Protein AF-A0AA88YXQ6-F1 (afdb_monomer)

pLDDT: mean 79.02, std 13.12, range [37.38, 92.94]

Organism: Pinctada imbricata (NCBI:txid66713)

Solvent-accessible surface area (backbone atoms only — not comparable to full-atom values): 5060 Å² total; per-residue (Å²): 133,83,81,77,82,76,74,61,89,85,57,58,67,65,61,52,39,60,73,45,24,87,82,35,61,72,56,29,55,51,48,51,59,58,70,70,51,73,96,58,66,60,69,58,51,54,50,51,52,52,45,50,52,53,42,75,74,72,47,102,78,69,55,71,76,54,51,55,52,51,51,52,52,56,63,65,66,67,76,118

Sequence (80 aa):
MYKRDRVDPEVDPLEWWKTYSSKYPRLSVLAHRYLAVPGTSVPSERIFSTAGLILTKLRNRLSPSCVDKIIFLNKNKLSE

Radius of gyration: 19.63 Å; Cα contacts (8 Å, |Δi|>4): 23; chains: 1; bounding box: 56×22×43 Å

InterPro domains:
  IPR008906 HAT, C-terminal dimerisation domain [PF05699] (8-76)
  IPR012337 Ribonuclease H-like superfamily [SSF53098] (6-76)

Structure (mmCIF, N/CA/C/O backbone):
data_AF-A0AA88YXQ6-F1
#
_entry.id   AF-A0AA88YXQ6-F1
#
loop_
_atom_site.group_PDB
_atom_site.id
_atom_site.type_symbol
_atom_site.label_atom_id
_atom_site.label_alt_id
_atom_site.label_comp_id
_atom_site.label_asym_id
_atom_site.label_entity_id
_atom_site.label_seq_id
_atom_site.pdbx_PDB_ins_code
_atom_site.Cartn_x
_atom_site.Cartn_y
_atom_site.Cartn_z
_atom_site.occupancy
_atom_site.B_iso_or_equiv
_atom_site.auth_seq_id
_atom_site.auth_comp_id
_atom_site.auth_asym_id
_atom_site.auth_atom_id
_atom_site.pdbx_PDB_model_num
ATOM 1 N N . MET A 1 1 ? 30.258 -1.156 -21.144 1.00 41.44 1 MET A N 1
ATOM 2 C CA . MET A 1 1 ? 30.025 -0.260 -19.988 1.00 41.44 1 MET A CA 1
ATOM 3 C C . MET A 1 1 ? 28.545 0.095 -19.944 1.00 41.44 1 MET A C 1
ATOM 5 O O . MET A 1 1 ? 28.090 0.805 -20.828 1.00 41.44 1 MET A O 1
ATOM 9 N N . TYR A 1 2 ? 27.780 -0.422 -18.981 1.00 44.16 2 TYR A N 1
ATOM 10 C CA . TYR A 1 2 ? 26.388 0.002 -18.791 1.00 44.16 2 TYR A CA 1
ATOM 11 C C . TYR A 1 2 ? 26.382 1.391 -18.144 1.00 44.16 2 TYR A C 1
ATOM 13 O O . TYR A 1 2 ? 26.844 1.539 -17.011 1.00 44.16 2 TYR A O 1
ATOM 21 N N . LYS A 1 3 ? 25.892 2.411 -18.860 1.00 51.84 3 LYS A N 1
ATOM 22 C CA . LYS A 1 3 ? 25.548 3.703 -18.253 1.00 51.84 3 LYS A CA 1
ATOM 23 C C . LYS A 1 3 ? 24.464 3.430 -17.211 1.00 51.84 3 LYS A C 1
ATOM 25 O O . LYS A 1 3 ? 23.366 3.006 -17.554 1.00 51.84 3 LYS A O 1
ATOM 30 N N . ARG A 1 4 ? 24.802 3.595 -15.933 1.00 60.19 4 ARG A N 1
ATOM 31 C CA . ARG A 1 4 ? 23.814 3.610 -14.856 1.00 60.19 4 ARG A CA 1
ATOM 32 C C . ARG A 1 4 ? 23.168 4.985 -14.883 1.00 60.19 4 ARG A C 1
ATOM 34 O O . ARG A 1 4 ? 23.735 5.917 -14.321 1.00 60.19 4 ARG A O 1
ATOM 41 N N . ASP A 1 5 ? 22.024 5.097 -15.545 1.00 64.31 5 ASP A N 1
ATOM 42 C CA . ASP A 1 5 ? 21.119 6.215 -15.300 1.00 64.31 5 ASP A CA 1
ATOM 43 C C . ASP A 1 5 ? 20.676 6.093 -13.838 1.00 64.31 5 ASP A C 1
ATOM 45 O O . ASP A 1 5 ? 19.908 5.201 -13.471 1.00 64.31 5 ASP A O 1
ATOM 49 N N . ARG A 1 6 ? 21.292 6.893 -12.963 1.00 64.25 6 ARG A N 1
ATOM 50 C CA . ARG A 1 6 ? 20.907 6.956 -11.556 1.00 64.25 6 ARG A CA 1
ATOM 51 C C . ARG A 1 6 ? 19.626 7.772 -11.497 1.00 64.25 6 ARG A C 1
ATOM 53 O O . ARG A 1 6 ? 19.623 8.923 -11.915 1.00 64.25 6 ARG A O 1
ATOM 60 N N . VAL A 1 7 ? 18.551 7.154 -11.025 1.00 68.94 7 VAL A N 1
ATOM 61 C CA . VAL A 1 7 ? 17.331 7.879 -10.669 1.00 68.94 7 VAL A CA 1
ATOM 62 C C . VAL A 1 7 ? 17.634 8.654 -9.391 1.00 68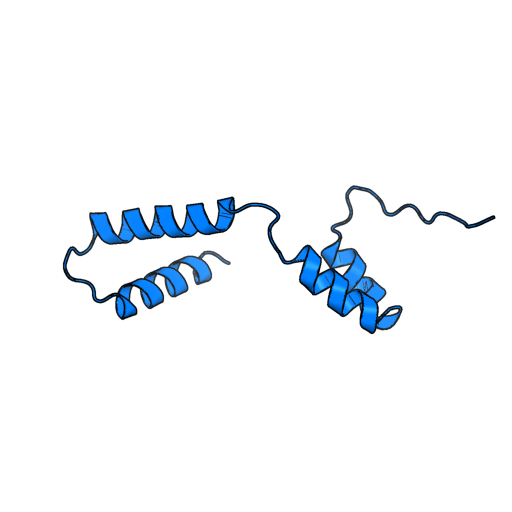.94 7 VAL A C 1
ATOM 64 O O . VAL A 1 7 ? 18.206 8.079 -8.460 1.00 68.94 7 VAL A O 1
ATOM 67 N N . ASP A 1 8 ? 17.310 9.946 -9.375 1.00 78.50 8 ASP A N 1
ATOM 68 C CA . ASP A 1 8 ? 17.432 10.774 -8.178 1.00 78.50 8 ASP A CA 1
ATOM 69 C C . ASP A 1 8 ? 16.654 10.129 -7.020 1.00 78.50 8 ASP A C 1
ATOM 71 O O . ASP A 1 8 ? 15.509 9.713 -7.213 1.00 78.50 8 ASP A O 1
ATOM 75 N N . PRO A 1 9 ? 17.246 10.018 -5.818 1.00 73.75 9 PRO A N 1
ATOM 76 C CA . PRO A 1 9 ? 16.602 9.363 -4.678 1.00 73.75 9 PRO A CA 1
ATOM 77 C C . PRO A 1 9 ? 15.358 10.113 -4.182 1.00 73.75 9 PRO A C 1
ATOM 79 O O . PRO A 1 9 ? 14.577 9.551 -3.421 1.00 73.75 9 PRO A O 1
ATOM 82 N N . GLU A 1 10 ? 15.180 11.364 -4.608 1.00 80.81 10 GLU A N 1
ATOM 8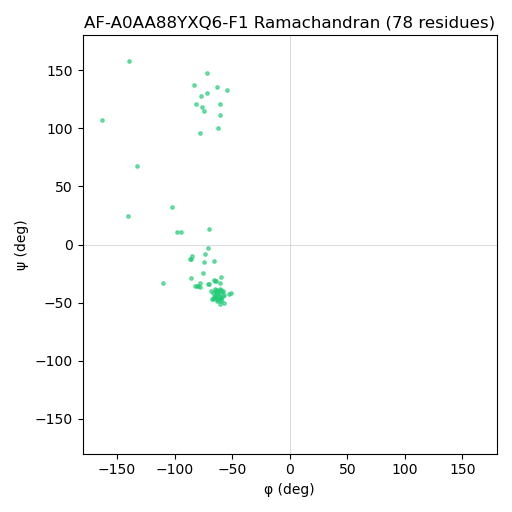3 C CA . GLU A 1 10 ? 14.020 12.199 -4.292 1.00 80.81 10 GLU A CA 1
ATOM 84 C C . GLU A 1 10 ? 12.833 11.971 -5.242 1.00 80.81 10 GLU A C 1
ATOM 86 O O . GLU A 1 10 ? 11.736 12.459 -4.979 1.00 80.81 10 GLU A O 1
ATOM 91 N N . VAL A 1 11 ? 13.019 11.231 -6.340 1.00 82.56 11 VAL A N 1
ATOM 92 C CA . VAL A 1 11 ? 11.943 10.959 -7.301 1.00 82.56 11 VAL A CA 1
ATOM 93 C C . VAL A 1 11 ? 11.013 9.888 -6.749 1.00 82.56 11 VAL A C 1
ATOM 95 O O . VAL A 1 11 ? 11.451 8.787 -6.405 1.00 82.56 11 VAL A O 1
ATOM 98 N N . ASP A 1 12 ? 9.713 10.182 -6.739 1.00 86.19 12 ASP A N 1
ATOM 99 C CA . ASP A 1 12 ? 8.693 9.207 -6.377 1.00 86.19 12 ASP A CA 1
ATOM 100 C C . ASP A 1 12 ? 8.729 8.005 -7.351 1.00 86.19 12 ASP A C 1
ATOM 102 O O . ASP A 1 12 ? 8.568 8.164 -8.571 1.00 86.19 12 ASP A O 1
ATOM 106 N N . PRO A 1 13 ? 8.943 6.772 -6.851 1.00 86.75 13 PRO A N 1
ATOM 107 C CA . PRO A 1 13 ? 9.037 5.602 -7.714 1.00 86.75 13 PRO A CA 1
ATOM 108 C C . PRO A 1 13 ? 7.764 5.335 -8.528 1.00 86.75 13 PRO A C 1
ATOM 110 O O . PRO A 1 13 ? 7.862 4.847 -9.657 1.00 86.75 13 PRO A O 1
ATOM 113 N N . LEU A 1 14 ? 6.571 5.641 -8.001 1.00 88.00 14 LEU A N 1
ATOM 114 C CA . LEU A 1 14 ? 5.315 5.476 -8.740 1.00 88.00 14 LEU A CA 1
ATOM 115 C C . LEU A 1 14 ? 5.226 6.476 -9.900 1.00 88.00 14 LEU A C 1
ATOM 117 O O . LEU A 1 14 ? 4.798 6.096 -10.992 1.00 88.00 14 LEU A O 1
ATOM 121 N N . GLU A 1 15 ? 5.661 7.717 -9.703 1.00 88.12 15 GLU A N 1
ATOM 122 C CA . GLU A 1 15 ? 5.727 8.749 -10.739 1.00 88.12 15 GLU A CA 1
ATOM 123 C C . GLU A 1 15 ? 6.719 8.380 -11.849 1.00 88.12 15 GLU A C 1
ATOM 125 O O . GLU A 1 15 ? 6.411 8.511 -13.042 1.00 88.12 15 GLU A O 1
ATOM 130 N N . TRP A 1 16 ? 7.870 7.816 -11.481 1.00 89.19 16 TRP A N 1
ATOM 131 C CA . TRP A 1 16 ? 8.841 7.311 -12.448 1.00 89.19 16 TRP A CA 1
ATOM 132 C C . TRP A 1 16 ? 8.232 6.202 -13.320 1.00 89.19 16 TRP A C 1
ATOM 134 O O . TRP A 1 16 ? 8.246 6.291 -14.551 1.00 89.19 16 TRP A O 1
ATOM 144 N N . TRP A 1 17 ? 7.616 5.182 -12.710 1.00 91.12 17 TRP A N 1
ATOM 145 C CA . TRP A 1 17 ? 6.988 4.082 -13.455 1.00 91.12 17 TRP A CA 1
ATOM 146 C C . TRP A 1 17 ? 5.802 4.528 -14.309 1.00 91.12 17 TRP A C 1
ATOM 148 O O . TRP A 1 17 ? 5.602 3.978 -15.396 1.00 91.12 17 TRP A O 1
ATOM 158 N N . LYS A 1 18 ? 5.071 5.559 -13.873 1.00 88.12 18 LYS A N 1
ATOM 159 C CA . LYS A 1 18 ? 4.002 6.186 -14.657 1.00 88.12 18 LYS A CA 1
ATOM 160 C C . LYS A 1 18 ? 4.561 6.824 -15.928 1.00 88.12 18 LYS A C 1
ATOM 162 O O . LYS A 1 18 ? 4.040 6.577 -17.017 1.00 88.12 18 LYS A O 1
ATOM 167 N N . THR A 1 19 ? 5.656 7.571 -15.801 1.00 89.81 19 THR A N 1
ATOM 168 C CA . THR A 1 19 ? 6.331 8.263 -16.912 1.00 89.81 19 THR A CA 1
ATOM 169 C C . THR A 1 19 ? 6.918 7.282 -17.930 1.00 89.81 19 THR A C 1
ATOM 171 O O . THR A 1 19 ? 6.785 7.478 -19.137 1.00 89.81 19 THR A O 1
ATOM 174 N N . TYR A 1 20 ? 7.507 6.176 -17.468 1.00 88.94 20 TYR A N 1
ATOM 175 C CA . TYR A 1 20 ? 8.119 5.159 -18.336 1.00 88.94 20 TYR A CA 1
ATOM 176 C C . TYR A 1 20 ? 7.191 3.992 -18.697 1.00 88.94 20 TYR A C 1
ATOM 178 O O . TYR A 1 20 ? 7.636 3.005 -19.294 1.00 88.94 20 TYR A O 1
ATOM 186 N N . SER A 1 21 ? 5.898 4.102 -18.392 1.00 89.69 21 SER A N 1
ATOM 187 C CA . SER A 1 21 ? 4.913 3.046 -18.636 1.00 89.69 21 SER A CA 1
ATOM 188 C C . SER A 1 21 ? 4.837 2.630 -20.107 1.00 89.69 21 SER A C 1
ATOM 190 O O . SER A 1 21 ? 4.818 1.434 -20.391 1.00 89.69 21 SER A O 1
ATOM 192 N N . SER A 1 22 ? 4.912 3.583 -21.041 1.00 90.56 22 SER A N 1
ATOM 193 C CA . SER A 1 22 ? 4.928 3.324 -22.489 1.00 90.56 22 SER A CA 1
ATOM 194 C C . SER A 1 22 ? 6.183 2.585 -22.959 1.00 90.56 22 SER A C 1
ATOM 196 O O . SER A 1 22 ? 6.128 1.817 -23.916 1.00 90.56 22 SER A O 1
ATOM 198 N N . LYS A 1 23 ? 7.323 2.796 -22.287 1.00 92.19 23 LYS A N 1
ATOM 199 C CA . LYS A 1 23 ? 8.597 2.138 -22.616 1.00 92.19 23 LYS A CA 1
ATOM 200 C C . LYS A 1 23 ? 8.636 0.700 -22.096 1.00 92.19 23 LYS A C 1
ATOM 202 O O . LYS A 1 23 ? 9.224 -0.167 -22.736 1.00 92.19 23 LYS A O 1
ATOM 207 N N . TYR A 1 24 ? 7.991 0.443 -20.958 1.00 89.69 24 TYR A N 1
ATOM 208 C CA . TYR A 1 24 ? 7.975 -0.867 -20.307 1.00 89.69 24 TYR A CA 1
ATOM 209 C C . TYR A 1 24 ? 6.556 -1.287 -19.887 1.00 89.69 24 TYR A C 1
ATOM 211 O O . TYR A 1 24 ? 6.292 -1.430 -18.694 1.00 89.69 24 TYR A O 1
ATOM 219 N N . PRO A 1 25 ? 5.639 -1.557 -20.833 1.00 89.69 25 PRO A N 1
ATOM 220 C CA . PRO A 1 25 ? 4.208 -1.709 -20.545 1.00 89.69 25 PRO A CA 1
ATOM 2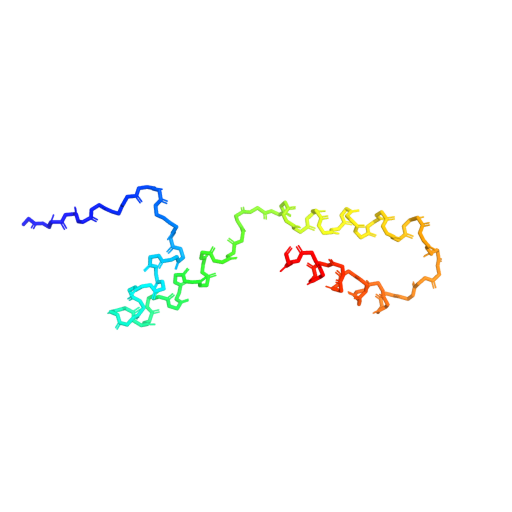21 C C . PRO A 1 25 ? 3.865 -2.894 -19.637 1.00 89.69 25 PRO A C 1
ATOM 223 O O . PRO A 1 25 ? 2.918 -2.830 -18.866 1.00 89.69 25 PRO A O 1
ATOM 226 N N . AR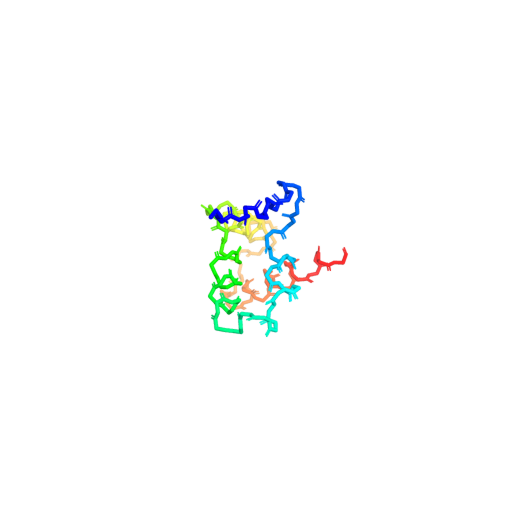G A 1 26 ? 4.628 -3.991 -19.698 1.00 92.06 26 ARG A N 1
ATOM 227 C CA . ARG A 1 26 ? 4.403 -5.152 -18.815 1.00 92.06 26 ARG A CA 1
ATOM 228 C C . ARG A 1 26 ? 5.028 -4.967 -17.435 1.00 92.06 26 ARG A C 1
ATOM 230 O O . ARG A 1 26 ? 4.476 -5.424 -16.440 1.00 92.06 26 ARG A O 1
ATOM 237 N N . LEU A 1 27 ? 6.186 -4.312 -17.382 1.00 91.19 27 LEU A N 1
ATOM 238 C CA . LEU A 1 27 ? 6.938 -4.142 -16.143 1.00 91.19 27 LEU A CA 1
ATOM 239 C C . LEU A 1 27 ? 6.355 -3.015 -15.289 1.00 91.19 27 LEU A C 1
ATOM 241 O O . LEU A 1 27 ? 6.286 -3.163 -14.075 1.00 91.19 27 LEU A O 1
ATOM 245 N N . SER A 1 28 ? 5.857 -1.948 -15.915 1.00 90.56 28 SER A N 1
ATOM 246 C CA . SER A 1 28 ? 5.156 -0.858 -15.234 1.00 90.56 28 SER A CA 1
ATOM 247 C C . SER A 1 28 ? 3.905 -1.347 -14.511 1.00 90.56 28 SER A C 1
ATOM 249 O O . SER A 1 28 ? 3.669 -0.944 -13.378 1.00 90.56 28 SER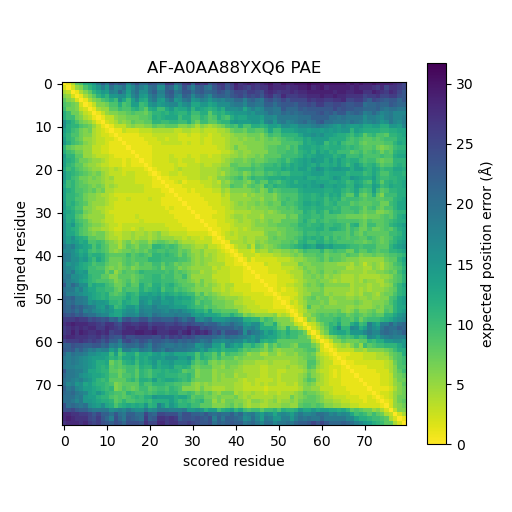 A O 1
ATOM 251 N N . VAL A 1 29 ? 3.153 -2.286 -15.095 1.00 91.75 29 VAL A N 1
ATOM 252 C CA . VAL A 1 29 ? 1.991 -2.911 -14.439 1.00 91.75 29 VAL A CA 1
ATOM 253 C C . VAL A 1 29 ? 2.396 -3.622 -13.147 1.00 91.75 29 VAL A C 1
ATOM 255 O O . VAL A 1 29 ? 1.746 -3.449 -12.116 1.00 91.75 29 VAL A O 1
ATOM 258 N N . LEU A 1 30 ? 3.480 -4.402 -13.179 1.00 92.94 30 LEU A N 1
ATOM 259 C CA . LEU A 1 30 ? 3.990 -5.069 -11.981 1.00 92.94 30 LEU A CA 1
ATOM 260 C C . LEU A 1 30 ? 4.509 -4.048 -10.969 1.00 92.94 30 LEU A C 1
ATOM 262 O O . LEU A 1 30 ? 4.152 -4.120 -9.797 1.00 92.94 30 LEU A O 1
ATOM 266 N N . ALA A 1 31 ? 5.299 -3.077 -11.417 1.00 91.31 31 ALA A N 1
ATOM 267 C CA . ALA A 1 31 ? 5.872 -2.058 -10.554 1.00 91.31 31 ALA A CA 1
ATOM 268 C C . ALA A 1 31 ? 4.794 -1.243 -9.834 1.00 91.31 31 ALA A C 1
ATOM 270 O O . ALA A 1 31 ? 4.850 -1.117 -8.617 1.00 91.31 31 ALA A O 1
ATOM 271 N N . HIS A 1 32 ? 3.761 -0.784 -10.544 1.00 89.81 32 HIS A N 1
ATOM 272 C CA . HIS A 1 32 ? 2.620 -0.111 -9.925 1.00 89.81 32 HIS A CA 1
ATOM 273 C C . HIS A 1 32 ? 1.920 -0.999 -8.897 1.00 89.81 32 HIS A C 1
ATOM 275 O O . HIS A 1 32 ? 1.574 -0.524 -7.820 1.00 89.81 32 HIS A O 1
ATOM 281 N N . ARG A 1 33 ? 1.747 -2.295 -9.187 1.00 89.69 33 ARG A N 1
ATOM 282 C CA . ARG A 1 33 ? 1.107 -3.225 -8.252 1.00 89.69 33 ARG A CA 1
ATOM 283 C C . ARG A 1 33 ? 1.914 -3.410 -6.971 1.00 89.69 33 ARG A C 1
ATOM 285 O O . ARG A 1 33 ? 1.322 -3.415 -5.902 1.00 89.69 33 ARG A O 1
ATOM 292 N N . TYR A 1 34 ? 3.229 -3.573 -7.073 1.00 89.19 34 TYR A N 1
ATOM 293 C CA . TYR A 1 34 ? 4.084 -3.805 -5.907 1.00 89.19 34 TYR A CA 1
ATOM 294 C C . TYR A 1 34 ? 4.366 -2.526 -5.116 1.00 89.19 34 TYR A C 1
ATOM 296 O O . TYR A 1 34 ? 4.390 -2.575 -3.892 1.00 89.19 34 TYR A O 1
ATOM 304 N N . LEU A 1 35 ? 4.529 -1.386 -5.789 1.00 88.38 35 LEU A N 1
ATOM 305 C CA . LEU A 1 35 ? 4.788 -0.099 -5.136 1.00 88.38 35 LEU A CA 1
ATOM 306 C C . LEU A 1 35 ? 3.541 0.496 -4.470 1.00 88.38 35 LEU A C 1
ATOM 308 O O . LEU A 1 35 ? 3.671 1.270 -3.530 1.00 88.38 35 LEU A O 1
ATOM 312 N N . ALA A 1 36 ? 2.337 0.131 -4.922 1.00 86.38 36 ALA A N 1
ATOM 313 C CA . ALA A 1 36 ? 1.091 0.563 -4.289 1.00 86.38 36 ALA A CA 1
ATOM 314 C C . ALA A 1 36 ? 0.797 -0.153 -2.958 1.00 86.38 36 ALA A C 1
ATOM 316 O O . ALA A 1 36 ? -0.074 0.285 -2.206 1.00 86.38 36 ALA A O 1
ATOM 317 N N . VAL A 1 37 ? 1.482 -1.263 -2.662 1.00 86.62 37 VAL A N 1
ATOM 318 C CA . VAL A 1 37 ? 1.285 -1.998 -1.410 1.00 86.62 37 VAL A CA 1
ATOM 319 C C . VAL A 1 37 ? 2.083 -1.307 -0.302 1.00 86.62 37 VAL A C 1
ATOM 321 O O . VAL A 1 37 ? 3.305 -1.204 -0.412 1.00 86.62 37 VAL A O 1
ATOM 324 N N . PRO A 1 38 ? 1.439 -0.849 0.786 1.00 82.25 38 PRO A N 1
ATOM 325 C CA . PRO A 1 38 ? 2.167 -0.293 1.914 1.00 82.25 38 PRO A CA 1
ATOM 326 C C . PRO A 1 38 ? 3.050 -1.372 2.547 1.00 82.25 38 PRO A C 1
ATOM 328 O O . PRO A 1 38 ? 2.606 -2.493 2.786 1.00 82.25 38 PRO A O 1
ATOM 331 N N . GLY A 1 39 ? 4.295 -1.023 2.871 1.00 84.88 39 GLY A N 1
ATOM 332 C CA . GLY A 1 39 ? 5.242 -1.951 3.502 1.00 84.88 39 GLY A CA 1
ATOM 333 C C . GLY A 1 39 ? 4.918 -2.307 4.959 1.00 84.88 39 GLY A C 1
ATOM 334 O O . GLY A 1 39 ? 5.640 -3.094 5.564 1.00 84.88 39 GLY A O 1
ATOM 335 N N . THR A 1 40 ? 3.872 -1.719 5.550 1.00 87.44 40 THR A N 1
ATOM 336 C CA . THR A 1 40 ? 3.503 -1.900 6.961 1.00 87.44 40 THR A CA 1
ATOM 337 C C . THR A 1 40 ? 1.988 -2.009 7.142 1.00 87.44 40 THR A C 1
ATOM 339 O O . THR A 1 40 ? 1.210 -1.518 6.323 1.00 87.44 40 THR A O 1
ATOM 342 N N . SER A 1 41 ? 1.552 -2.616 8.252 1.00 85.06 41 SER A N 1
ATOM 343 C CA . SER A 1 41 ? 0.141 -2.671 8.673 1.00 85.06 41 SER A CA 1
ATOM 344 C C . SER A 1 41 ? -0.388 -1.343 9.226 1.00 85.06 41 SER A C 1
ATOM 346 O O . SER A 1 41 ? -1.594 -1.203 9.431 1.00 85.06 41 SER A O 1
ATOM 348 N N . VAL A 1 42 ? 0.486 -0.351 9.430 1.00 83.88 42 VAL A N 1
ATOM 349 C CA . VAL A 1 42 ? 0.174 0.941 10.063 1.00 83.88 42 VAL A CA 1
ATOM 350 C C . VAL A 1 42 ? -1.025 1.662 9.423 1.00 83.88 42 VAL A C 1
ATOM 352 O O . VAL A 1 42 ? -1.870 2.171 10.167 1.00 83.88 42 VAL A O 1
ATOM 355 N N . PRO A 1 43 ? -1.183 1.721 8.082 1.00 82.06 43 PRO A N 1
ATOM 356 C CA . PRO A 1 43 ? -2.360 2.343 7.473 1.00 82.06 43 PRO A CA 1
ATOM 357 C C . PRO A 1 43 ? -3.662 1.632 7.859 1.00 82.06 43 PRO A C 1
ATOM 359 O O . PRO A 1 43 ? -4.649 2.290 8.195 1.00 82.06 43 PRO A O 1
ATOM 362 N N . SER A 1 44 ? -3.649 0.299 7.877 1.00 84.62 44 SER A N 1
ATOM 363 C CA . SER A 1 44 ? -4.795 -0.525 8.266 1.00 84.62 44 SER A CA 1
ATOM 364 C C . SER A 1 44 ? -5.130 -0.338 9.746 1.00 84.62 44 SER A C 1
ATOM 366 O O . SER A 1 44 ? -6.281 -0.080 10.089 1.00 84.62 44 SER A O 1
ATOM 368 N N . GLU A 1 45 ? -4.132 -0.366 10.629 1.00 85.44 45 GLU A N 1
ATOM 369 C CA . GLU A 1 45 ? -4.298 -0.123 12.069 1.00 85.44 45 GLU A CA 1
ATOM 370 C C . GLU A 1 45 ? -4.866 1.269 12.357 1.00 85.44 45 GLU A C 1
ATOM 372 O O . GLU A 1 45 ? -5.757 1.422 13.193 1.00 85.44 45 GLU A O 1
ATOM 377 N N . ARG A 1 46 ? -4.429 2.294 11.615 1.00 86.38 46 ARG A N 1
ATOM 378 C CA . ARG A 1 46 ? -4.987 3.649 11.716 1.00 86.38 46 ARG A CA 1
ATOM 379 C C . ARG A 1 46 ? -6.466 3.676 11.335 1.00 86.38 46 ARG A C 1
ATOM 381 O O . ARG A 1 46 ? -7.250 4.374 11.983 1.00 86.38 46 ARG A O 1
ATOM 388 N N . ILE A 1 47 ? -6.867 2.938 10.297 1.00 84.75 47 ILE A N 1
ATOM 389 C CA . ILE A 1 47 ? -8.277 2.799 9.905 1.00 84.75 47 ILE A CA 1
ATOM 390 C C . ILE A 1 47 ? -9.067 2.116 11.026 1.00 84.75 47 ILE A C 1
ATOM 392 O O . ILE A 1 47 ? -10.085 2.667 11.443 1.00 84.75 47 ILE A O 1
ATOM 396 N N . PHE A 1 48 ? -8.577 0.998 11.566 1.00 83.12 48 PHE A N 1
ATOM 397 C CA . PHE A 1 48 ? -9.245 0.261 12.644 1.00 83.12 48 PHE A CA 1
ATOM 398 C C . PHE A 1 48 ? -9.330 1.042 13.955 1.00 83.12 48 PHE A C 1
ATOM 400 O O . PHE A 1 48 ? -10.367 1.015 14.608 1.00 83.12 48 PHE A O 1
ATOM 407 N N . SER A 1 49 ? -8.295 1.795 14.321 1.00 84.81 49 SER A N 1
ATOM 408 C CA . SER A 1 49 ? -8.318 2.667 15.499 1.00 84.81 49 SER A CA 1
ATOM 409 C C . SER A 1 49 ? -9.360 3.783 15.348 1.00 84.81 49 SER A C 1
ATOM 411 O O . SER A 1 49 ? -10.183 4.005 16.238 1.00 84.81 49 SER A O 1
ATOM 413 N N . THR A 1 50 ? -9.414 4.416 14.166 1.00 81.12 50 THR A N 1
ATOM 414 C CA . THR A 1 50 ? -10.447 5.421 13.846 1.00 81.12 50 THR A CA 1
ATOM 415 C C . THR A 1 50 ? -11.847 4.803 13.908 1.00 81.12 50 THR A C 1
ATOM 417 O O . THR A 1 50 ? -12.759 5.378 14.498 1.00 81.12 50 THR A O 1
ATOM 420 N N . ALA A 1 51 ? -12.016 3.616 13.321 1.00 81.50 51 ALA A N 1
ATOM 421 C CA . ALA A 1 51 ? -13.265 2.869 13.347 1.00 81.50 51 ALA A CA 1
ATOM 422 C C . ALA A 1 51 ? -13.688 2.528 14.781 1.00 81.50 51 ALA A C 1
ATOM 424 O O . ALA A 1 51 ? -14.831 2.776 15.149 1.00 81.50 51 ALA A O 1
ATOM 425 N N . GLY A 1 52 ? -12.762 2.044 15.612 1.00 77.38 52 GLY A N 1
ATOM 426 C CA . GLY A 1 52 ? -12.993 1.761 17.026 1.00 77.38 52 GLY A CA 1
ATOM 427 C C . GLY A 1 52 ? -13.477 2.995 17.784 1.00 77.38 52 GLY A C 1
ATOM 428 O O . GLY A 1 52 ? -14.453 2.916 18.527 1.00 77.38 52 GLY A O 1
ATOM 429 N N . LEU A 1 53 ? -12.877 4.162 17.536 1.00 76.31 53 LEU A N 1
ATOM 430 C CA . LEU A 1 53 ? -13.318 5.423 18.134 1.00 76.31 53 LEU A CA 1
ATOM 431 C C . LEU A 1 53 ? -14.736 5.818 17.685 1.00 76.31 53 LEU A C 1
ATOM 433 O O . LEU A 1 53 ? -15.560 6.187 18.522 1.00 76.31 53 LEU A O 1
ATOM 437 N N . ILE A 1 54 ? -15.032 5.724 16.383 1.00 71.75 54 ILE A N 1
ATOM 438 C CA . ILE A 1 54 ? -16.354 6.035 15.810 1.00 71.75 54 ILE A CA 1
ATOM 439 C C . ILE A 1 54 ? -17.426 5.111 16.400 1.00 71.75 54 ILE A C 1
ATOM 441 O O . ILE A 1 54 ? -18.498 5.573 16.791 1.00 71.75 54 ILE A O 1
ATOM 445 N N . LEU A 1 55 ? -17.129 3.816 16.503 1.00 70.50 55 LEU A N 1
ATOM 446 C CA . LEU A 1 55 ? -18.048 2.811 17.033 1.00 70.50 55 LEU A CA 1
ATOM 447 C C . LEU A 1 55 ? -18.317 3.006 18.521 1.00 70.50 55 LEU A C 1
ATOM 449 O O . LEU A 1 55 ? -19.476 3.032 18.932 1.00 70.50 55 LEU A O 1
ATOM 453 N N . THR A 1 56 ? -17.257 3.213 19.303 1.00 65.88 56 THR A N 1
ATOM 454 C CA . THR A 1 56 ? -17.342 3.325 20.764 1.00 65.88 56 THR A CA 1
ATOM 455 C C . THR A 1 56 ? -18.022 4.627 21.199 1.00 65.88 56 THR A C 1
ATOM 457 O O . THR A 1 56 ? -18.745 4.634 22.191 1.00 65.88 56 THR A O 1
ATOM 460 N N . LYS A 1 57 ? -17.834 5.737 20.465 1.00 59.47 57 LYS A N 1
ATOM 461 C CA . LYS A 1 57 ? -18.427 7.039 20.826 1.00 59.47 57 LYS A CA 1
ATOM 462 C C . LYS A 1 57 ? -19.852 7.262 20.324 1.00 59.47 57 LYS A C 1
ATOM 464 O O . LYS A 1 57 ? -20.556 8.049 20.947 1.00 59.47 57 LYS A O 1
ATOM 469 N N . LEU A 1 58 ? -20.276 6.658 19.206 1.00 58.53 58 LEU A N 1
ATOM 470 C CA . LEU A 1 58 ? -21.528 7.070 18.556 1.00 58.53 58 LEU A CA 1
ATOM 471 C C . LEU A 1 58 ? -22.679 6.064 18.648 1.00 58.53 58 LEU A C 1
ATOM 473 O O . LEU A 1 58 ? -23.814 6.533 18.714 1.00 58.53 58 LEU A O 1
ATOM 477 N N . ARG A 1 59 ? -22.478 4.732 18.649 1.00 57.22 59 ARG A N 1
ATOM 478 C CA . ARG A 1 59 ? -23.615 3.780 18.603 1.00 57.22 59 ARG A CA 1
ATOM 479 C C . ARG A 1 59 ? -23.261 2.336 19.007 1.00 57.22 59 ARG A C 1
ATOM 481 O O . ARG A 1 59 ? -22.822 1.552 18.172 1.00 57.22 59 ARG A O 1
ATOM 488 N N . ASN A 1 60 ? -23.690 1.906 20.195 1.00 63.34 60 ASN A N 1
ATOM 489 C CA . ASN A 1 60 ? -23.697 0.489 20.620 1.00 63.34 60 ASN A CA 1
ATOM 490 C C . ASN A 1 60 ? -24.739 -0.405 19.888 1.00 63.34 60 ASN A C 1
ATOM 492 O O . ASN A 1 60 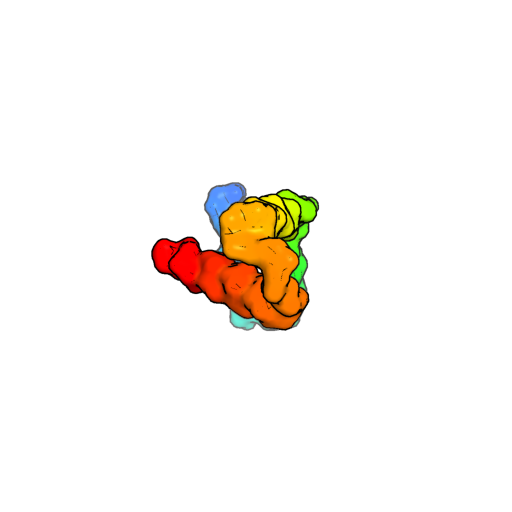? -25.048 -1.500 20.350 1.00 63.34 60 ASN A O 1
ATOM 496 N N . ARG A 1 61 ? -25.344 0.057 18.78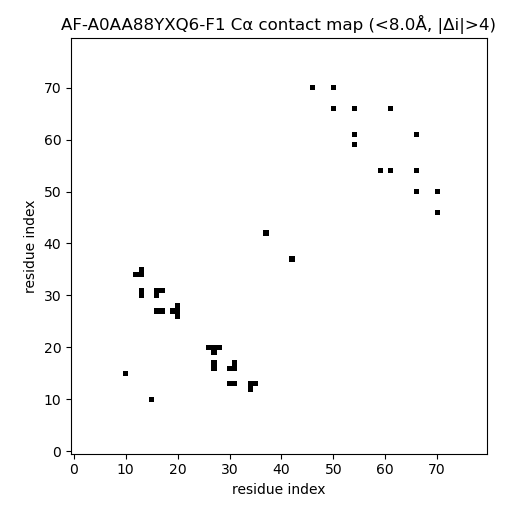0 1.00 66.19 61 ARG A N 1
ATOM 497 C CA . ARG A 1 61 ? -26.428 -0.637 18.042 1.00 66.19 61 ARG A CA 1
ATOM 498 C C . ARG A 1 61 ? -26.317 -0.534 16.510 1.00 66.19 61 ARG A C 1
ATOM 500 O O . ARG A 1 61 ? -27.325 -0.602 15.811 1.00 66.19 61 ARG A O 1
ATOM 507 N N . LEU A 1 62 ? -25.119 -0.323 15.964 1.00 71.75 62 LEU A N 1
ATOM 508 C CA . LEU A 1 62 ? -24.917 -0.343 14.508 1.00 71.75 62 LEU A CA 1
ATOM 509 C C . LEU A 1 62 ? -24.746 -1.773 13.996 1.00 71.75 62 LEU A C 1
ATOM 511 O O . LEU A 1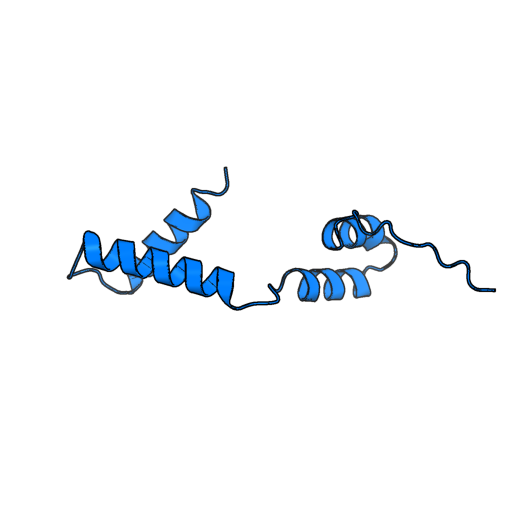 62 ? -24.013 -2.562 14.584 1.00 71.75 62 LEU A O 1
ATOM 515 N N . SER A 1 63 ? -25.382 -2.085 12.866 1.00 77.62 63 SER A N 1
ATOM 516 C CA . SER A 1 63 ? -25.082 -3.314 12.135 1.00 77.62 63 SER A CA 1
ATOM 517 C C . SER A 1 63 ? -23.711 -3.201 11.450 1.00 77.62 63 SER A C 1
ATOM 519 O O . SER A 1 63 ? -23.365 -2.107 10.989 1.00 77.62 63 SER A O 1
ATOM 521 N N . PRO A 1 64 ? -22.955 -4.305 11.299 1.00 78.56 64 PRO A N 1
ATOM 522 C CA . PRO A 1 64 ? -21.639 -4.303 10.644 1.00 78.56 64 PRO A CA 1
ATOM 523 C C . PRO A 1 64 ? -21.649 -3.626 9.264 1.00 78.56 64 PRO A C 1
ATOM 525 O O . PRO A 1 64 ? -20.826 -2.767 8.975 1.00 78.56 64 PRO A O 1
ATOM 528 N N . SER A 1 65 ? -22.687 -3.883 8.463 1.00 81.50 65 SER A N 1
ATOM 529 C CA . SER A 1 65 ? -22.858 -3.261 7.140 1.00 81.50 65 SER A CA 1
ATOM 530 C C . SER A 1 65 ? -22.953 -1.726 7.151 1.00 81.50 65 SER A C 1
ATOM 532 O O . SER A 1 65 ? -22.626 -1.069 6.164 1.00 81.50 65 SER A O 1
ATOM 534 N N . CYS A 1 66 ? -23.444 -1.131 8.242 1.00 81.50 66 CYS A N 1
ATOM 535 C CA . CYS A 1 66 ? -23.535 0.319 8.379 1.00 81.50 66 CYS A CA 1
ATOM 536 C C . CYS A 1 66 ? -22.178 0.908 8.784 1.00 81.50 66 CYS A C 1
ATOM 538 O O . CYS A 1 66 ? -21.793 1.968 8.296 1.00 81.50 66 CYS A O 1
ATOM 540 N N . VAL A 1 67 ? -21.429 0.178 9.612 1.00 81.69 67 VAL A N 1
ATOM 541 C CA . VAL A 1 67 ? -20.062 0.517 10.019 1.00 81.69 67 VAL A CA 1
ATOM 542 C C . VAL A 1 67 ? -19.139 0.612 8.809 1.00 81.69 67 VAL A C 1
ATOM 544 O O . VAL A 1 67 ? -18.475 1.634 8.642 1.00 81.69 67 VAL A O 1
ATOM 547 N N . ASP A 1 68 ? -19.169 -0.385 7.925 1.00 83.81 68 ASP A N 1
ATOM 548 C CA . ASP A 1 68 ? -18.338 -0.403 6.716 1.00 83.81 68 ASP A CA 1
ATOM 549 C C . ASP A 1 68 ? -18.588 0.825 5.837 1.00 83.81 68 ASP A C 1
ATOM 551 O O . ASP A 1 68 ? -17.652 1.493 5.397 1.00 83.81 68 ASP A O 1
ATOM 555 N N . LYS A 1 69 ? -19.863 1.189 5.644 1.00 86.25 69 LYS A N 1
ATOM 556 C CA . LYS A 1 69 ? -20.249 2.379 4.871 1.00 86.25 69 LYS A CA 1
ATOM 557 C C . LYS A 1 69 ? -19.748 3.667 5.517 1.00 86.25 69 LYS A C 1
ATOM 559 O O . LYS A 1 69 ? -19.279 4.555 4.812 1.00 86.25 69 LYS A O 1
ATOM 564 N N . ILE A 1 70 ? -19.834 3.781 6.842 1.00 84.38 70 ILE A N 1
ATOM 565 C CA . ILE A 1 70 ? -19.354 4.963 7.570 1.00 84.38 70 ILE A CA 1
ATOM 566 C C . ILE A 1 70 ? -17.832 5.080 7.460 1.00 84.38 70 ILE A C 1
ATOM 568 O O . ILE A 1 70 ? -17.335 6.169 7.180 1.00 84.38 70 ILE A O 1
ATOM 572 N N . ILE A 1 71 ? -17.094 3.980 7.637 1.00 85.62 71 ILE A N 1
ATOM 573 C CA . ILE A 1 71 ? -15.631 3.963 7.506 1.00 85.62 71 ILE A CA 1
ATOM 574 C C . ILE A 1 71 ? -15.228 4.332 6.078 1.00 85.62 71 ILE A C 1
ATOM 576 O O . ILE A 1 71 ? -14.384 5.208 5.896 1.00 85.62 71 ILE A O 1
ATOM 580 N N . PHE A 1 72 ? -15.863 3.723 5.075 1.00 86.94 72 PHE A N 1
ATOM 581 C CA . PHE A 1 72 ? -15.615 4.018 3.665 1.00 86.94 72 PHE A CA 1
ATOM 582 C C . PHE A 1 72 ? -15.845 5.500 3.351 1.00 86.94 72 PHE A C 1
ATOM 584 O O . PHE A 1 72 ? -14.967 6.164 2.805 1.00 86.94 72 PHE A O 1
ATOM 591 N N . LEU A 1 73 ? -16.994 6.053 3.752 1.00 86.94 73 LEU A N 1
ATOM 592 C CA . LEU A 1 73 ? -17.296 7.470 3.549 1.00 86.94 73 LEU A CA 1
ATOM 593 C C . LEU A 1 73 ? -16.325 8.380 4.305 1.00 86.94 73 LEU A C 1
ATOM 595 O O . LEU A 1 73 ? -15.926 9.405 3.772 1.00 86.94 73 LEU A O 1
ATOM 599 N N . ASN A 1 74 ? -15.930 8.031 5.529 1.00 83.62 74 ASN A N 1
ATOM 600 C CA . ASN A 1 74 ? -15.002 8.841 6.313 1.00 83.62 74 ASN A CA 1
ATOM 601 C C . ASN A 1 74 ? -13.599 8.876 5.693 1.00 83.62 74 ASN A C 1
ATOM 603 O O . ASN A 1 74 ? -12.998 9.943 5.624 1.00 83.62 74 ASN A O 1
ATOM 607 N N . LYS A 1 75 ? -13.093 7.737 5.206 1.00 82.56 75 LYS A N 1
ATOM 608 C CA . LYS A 1 75 ? -11.765 7.663 4.583 1.00 82.56 75 LYS A CA 1
ATOM 609 C C . LYS A 1 75 ? -11.713 8.347 3.221 1.00 82.56 75 LYS A C 1
ATOM 611 O O . LYS A 1 75 ? -10.705 8.972 2.923 1.00 82.56 75 LYS A O 1
ATOM 616 N N . ASN A 1 76 ? -12.802 8.303 2.456 1.00 82.50 76 ASN A N 1
ATOM 617 C CA . ASN A 1 76 ? -12.880 8.948 1.143 1.00 82.50 76 ASN A CA 1
ATOM 618 C C . ASN A 1 76 ? -13.308 10.426 1.188 1.00 82.50 76 ASN A C 1
ATOM 620 O O . ASN A 1 76 ? -13.200 11.111 0.182 1.00 82.50 76 ASN A O 1
ATOM 624 N N . LYS A 1 77 ? -13.810 10.935 2.322 1.00 68.94 77 LYS A N 1
ATOM 625 C CA . LYS A 1 77 ? -14.120 12.369 2.506 1.00 68.94 77 LYS A CA 1
ATOM 626 C C . LYS A 1 77 ? -12.923 13.213 2.954 1.00 68.94 77 LYS A C 1
ATOM 628 O O . LYS A 1 77 ? -13.027 14.428 2.961 1.00 68.94 77 LYS A O 1
ATOM 633 N N . LEU A 1 78 ? -11.824 12.586 3.376 1.00 53.41 78 LEU A N 1
ATOM 634 C CA . LEU A 1 78 ? -10.601 13.267 3.831 1.00 53.41 78 LEU A CA 1
ATOM 635 C C . LEU A 1 78 ? -9.524 13.347 2.732 1.00 53.41 78 LEU A C 1
ATOM 637 O O . LEU A 1 78 ? -8.378 13.662 3.032 1.00 53.41 78 LEU A O 1
ATOM 641 N N . SER A 1 79 ? -9.873 13.009 1.488 1.00 43.94 79 SER A N 1
ATOM 642 C CA . SER A 1 79 ? -8.992 13.080 0.315 1.00 43.94 79 SER A CA 1
ATOM 643 C C . SER A 1 79 ? -9.272 14.306 -0.567 1.00 43.94 79 SER A C 1
ATOM 645 O O . SER A 1 79 ? -9.141 14.210 -1.786 1.00 43.94 79 SER A O 1
ATOM 647 N N . GLU A 1 80 ? -9.693 15.417 0.044 1.00 37.38 80 GLU A N 1
ATOM 648 C CA . GLU A 1 80 ? -9.658 16.768 -0.542 1.00 37.38 80 GLU A CA 1
ATOM 649 C C . GLU A 1 80 ? -8.531 17.578 0.105 1.00 37.38 80 GLU A C 1
ATOM 651 O O . GLU A 1 80 ? -8.390 17.490 1.349 1.00 37.38 80 GLU A O 1
#

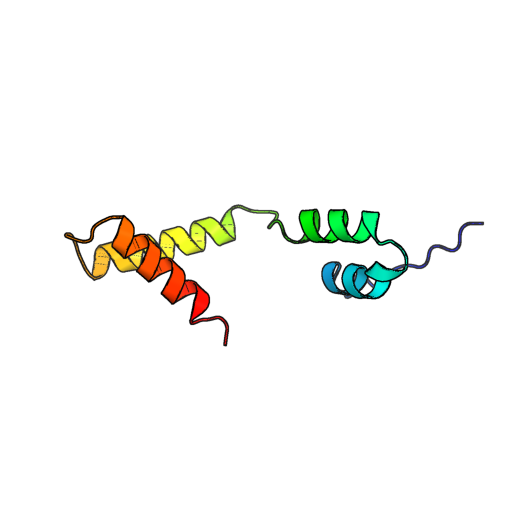Foldseek 3Di:
DDPPPDDDPPDDQLVVLVVCCVVPVPVSVVSNVVSVDDPDCVVVVVLVVVLVVCDVPPDPDDDPVVSVVVSVCVVVVPPD

Mean predicted aligned error: 10.2 Å

Nearest PDB structures (foldseek):
  8sjd-assembly1_C  TM=8.135E-01  e=6.602E-03  Musca domestica
  8edg-assembly1_C  TM=7.590E-01  e=1.615E-02  Musca domestica

Secondary structure (DSSP, 8-state):
-----PPPTTS-HHHHHHHTTTTSHHHHHHHHHHHTS-SSSHHHHHHHHHHHHHHHHH-TT--HHHHHHHHHHHHHSS--